Protein AF-A0A5C6M2R3-F1 (afdb_monomer)

Solvent-accessible surface area (backbone atoms only — not comparable to full-atom values): 4209 Å² total; per-residue (Å²): 113,68,69,59,55,56,55,72,66,53,61,101,61,65,67,94,37,53,44,75,44,98,87,66,29,38,35,37,52,50,96,65,59,44,98,88,64,54,43,66,47,82,30,50,64,64,59,49,50,53,58,55,52,72,72,55,75,66,87,93,64,82,87,74,132

Sequence (65 aa):
MLRLIEYIARGPLSNERLEITDDGKVKLKLKTAWRDGTSHLLLSPHEMLEKIAAIIPPPKSHLVR

Foldseek 3Di:
DVVVVVVVPDQPADPVQWDQDPVRWIKGADPDADPVRHGIDTGHPVRVVVVSVVVDDDPPDDPDD

Organism: NCBI:txid1653850

Radius of gyration: 15.06 Å; Cα contacts (8 Å, |Δi|>4): 48; chains: 1; bounding box: 40×33×30 Å

Mean predicted aligned error: 7.01 Å

pLDDT: mean 86.9, std 10.11, range [62.72, 97.0]

Secondary structure (DSSP, 8-state):
-HHHHHHHHS-SS-GGGEEE-TTS-EEEE-SS--TT---EEEE-HHHHHHHHHHHSPPTT-----

Structure (mmCIF, N/CA/C/O backbone):
data_AF-A0A5C6M2R3-F1
#
_entry.id   AF-A0A5C6M2R3-F1
#
loop_
_atom_site.group_PDB
_atom_site.id
_atom_site.type_symbol
_atom_site.label_atom_id
_atom_site.label_alt_id
_atom_site.label_comp_id
_atom_site.label_asym_id
_atom_site.label_entity_id
_atom_site.label_seq_id
_atom_site.pdbx_PDB_ins_code
_atom_site.Cartn_x
_atom_site.Cartn_y
_atom_site.Cartn_z
_atom_site.occupancy
_atom_site.B_iso_or_equiv
_atom_site.auth_seq_id
_atom_site.auth_comp_id
_atom_site.auth_asym_id
_atom_site.auth_atom_id
_atom_site.pdbx_PDB_model_num
ATOM 1 N N . MET A 1 1 ? 19.666 -23.374 0.355 1.00 62.72 1 MET A N 1
ATOM 2 C CA . MET A 1 1 ? 19.131 -23.145 -1.005 1.00 62.72 1 MET A CA 1
ATOM 3 C C . MET A 1 1 ? 17.626 -22.867 -0.980 1.00 62.72 1 MET A C 1
ATOM 5 O O . MET A 1 1 ? 17.245 -21.798 -1.429 1.00 62.72 1 MET A O 1
ATOM 9 N N . LEU A 1 2 ? 16.793 -23.721 -0.364 1.00 78.88 2 LEU A N 1
ATOM 10 C CA . LEU A 1 2 ? 15.330 -23.511 -0.284 1.00 78.88 2 LEU A CA 1
ATOM 11 C C . LEU A 1 2 ? 14.911 -22.185 0.383 1.00 78.88 2 LEU A C 1
ATOM 13 O O . LEU A 1 2 ? 14.122 -21.449 -0.197 1.00 78.88 2 LEU A O 1
ATOM 17 N N . ARG A 1 3 ? 15.547 -21.798 1.502 1.00 80.81 3 ARG A N 1
ATOM 18 C CA . ARG A 1 3 ? 15.270 -20.508 2.175 1.00 80.81 3 ARG A CA 1
ATOM 19 C C . ARG A 1 3 ? 15.409 -19.283 1.275 1.00 80.81 3 ARG A C 1
ATOM 21 O O . ARG A 1 3 ? 14.697 -18.312 1.483 1.00 80.81 3 ARG A O 1
ATOM 28 N N . LEU A 1 4 ? 16.338 -19.301 0.318 1.00 76.19 4 LEU A N 1
ATOM 29 C CA . LEU A 1 4 ? 16.550 -18.166 -0.582 1.00 76.19 4 LEU A CA 1
ATOM 30 C C . LEU A 1 4 ? 15.405 -18.055 -1.596 1.00 76.19 4 LEU A C 1
ATOM 32 O O . LEU A 1 4 ? 14.941 -16.956 -1.869 1.00 76.19 4 LEU A O 1
ATOM 36 N N . ILE A 1 5 ? 14.915 -19.192 -2.095 1.00 78.81 5 ILE A N 1
ATOM 37 C CA . ILE A 1 5 ? 13.767 -19.254 -3.008 1.00 78.81 5 ILE A CA 1
ATOM 38 C C . ILE A 1 5 ? 12.503 -18.781 -2.284 1.00 78.81 5 ILE A C 1
ATOM 40 O O . ILE A 1 5 ? 11.793 -17.921 -2.793 1.00 78.81 5 ILE A O 1
ATOM 44 N N . GLU A 1 6 ? 12.268 -19.266 -1.062 1.00 74.06 6 GLU A N 1
ATOM 45 C CA . GLU A 1 6 ? 11.159 -18.806 -0.219 1.00 74.06 6 GLU A CA 1
ATOM 46 C C . GLU A 1 6 ? 11.248 -17.306 0.086 1.00 74.06 6 GLU A C 1
ATOM 48 O O . GLU A 1 6 ? 10.232 -16.618 0.109 1.00 74.06 6 GLU A O 1
ATOM 53 N N . TYR A 1 7 ? 12.458 -16.784 0.310 1.00 76.12 7 TYR A N 1
ATOM 54 C CA . TYR A 1 7 ? 12.675 -15.367 0.587 1.00 76.12 7 TYR A CA 1
ATOM 55 C C . TYR A 1 7 ? 12.379 -14.486 -0.631 1.00 76.12 7 TYR A C 1
ATOM 57 O O . TYR A 1 7 ? 11.720 -13.464 -0.487 1.00 76.12 7 TYR A O 1
ATOM 65 N N . ILE A 1 8 ? 12.820 -14.893 -1.825 1.00 71.81 8 ILE A N 1
ATOM 66 C CA . ILE A 1 8 ? 12.553 -14.173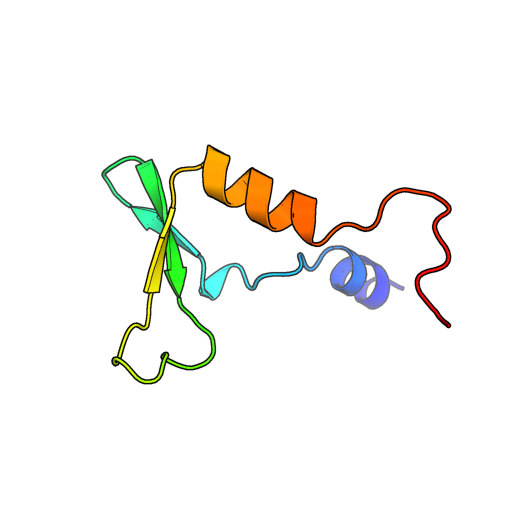 -3.081 1.00 71.81 8 ILE A CA 1
ATOM 67 C C . ILE A 1 8 ? 11.064 -14.253 -3.457 1.00 71.81 8 ILE A C 1
ATOM 69 O O . ILE A 1 8 ? 10.524 -13.310 -4.027 1.00 71.81 8 ILE A O 1
ATOM 73 N N . ALA A 1 9 ? 10.386 -15.351 -3.110 1.00 71.00 9 ALA A N 1
ATOM 74 C CA . ALA A 1 9 ? 8.955 -15.528 -3.353 1.00 71.00 9 ALA A CA 1
ATOM 75 C C . ALA A 1 9 ? 8.055 -14.736 -2.383 1.00 71.00 9 ALA A C 1
ATOM 77 O O . ALA A 1 9 ? 6.854 -14.613 -2.631 1.00 71.00 9 ALA A O 1
ATOM 78 N N . ARG A 1 10 ? 8.594 -14.189 -1.280 1.00 74.75 10 ARG A N 1
ATOM 79 C CA . ARG A 1 10 ? 7.830 -13.296 -0.398 1.00 74.75 10 ARG A CA 1
ATOM 80 C C . ARG A 1 10 ? 7.572 -11.985 -1.130 1.00 74.75 10 ARG A C 1
ATOM 82 O O . ARG A 1 10 ? 8.479 -11.185 -1.339 1.00 74.75 10 ARG A O 1
ATOM 89 N N . GLY A 1 11 ? 6.311 -11.772 -1.497 1.00 76.31 11 GLY A N 1
ATOM 90 C CA . GLY A 1 11 ? 5.856 -10.505 -2.053 1.00 76.31 11 GLY A CA 1
ATOM 91 C C . GLY A 1 11 ? 6.120 -9.324 -1.105 1.00 76.31 11 GLY A C 1
ATOM 92 O O . GLY A 1 11 ? 6.352 -9.513 0.092 1.00 76.31 11 GLY A O 1
ATOM 93 N N . PRO A 1 12 ? 6.043 -8.080 -1.608 1.00 79.31 12 PRO A N 1
ATOM 94 C CA . PRO A 1 12 ? 6.314 -6.868 -0.824 1.00 79.31 12 PRO A CA 1
ATOM 95 C C . PRO A 1 12 ? 5.321 -6.638 0.331 1.00 79.31 12 PRO A C 1
ATOM 97 O O . PRO A 1 12 ? 5.521 -5.753 1.164 1.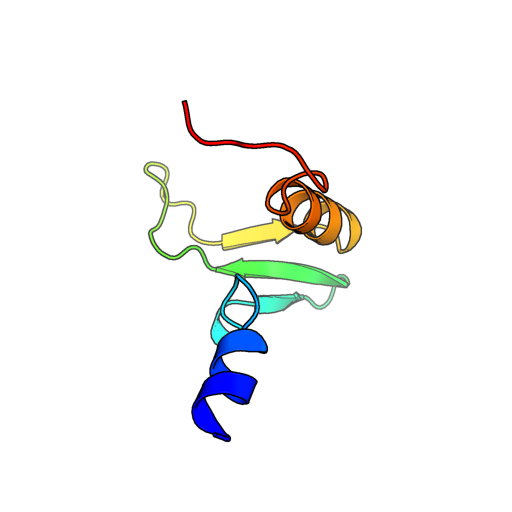00 79.31 12 PRO A O 1
ATOM 100 N N . LEU A 1 13 ? 4.243 -7.422 0.389 1.00 84.38 13 LEU A N 1
ATOM 101 C CA . LEU A 1 13 ? 3.184 -7.351 1.386 1.00 84.38 13 LEU A CA 1
ATOM 102 C C . LEU A 1 13 ? 3.012 -8.721 2.050 1.00 84.38 13 LEU A C 1
ATOM 104 O O . LEU A 1 13 ? 3.123 -9.753 1.394 1.00 84.38 13 LEU A O 1
ATOM 108 N N . SER A 1 14 ? 2.714 -8.731 3.353 1.00 87.56 14 SER A N 1
ATOM 109 C CA . SER A 1 14 ? 2.360 -9.976 4.045 1.00 87.56 14 SER A CA 1
ATOM 110 C C . SER A 1 14 ? 0.939 -10.395 3.672 1.00 87.56 14 SER A C 1
ATOM 112 O O . SER A 1 14 ? 0.012 -9.594 3.812 1.00 87.56 14 SER A O 1
ATOM 114 N N . ASN A 1 15 ? 0.770 -11.659 3.276 1.00 87.19 15 ASN A N 1
ATOM 115 C CA . ASN A 1 15 ? -0.537 -12.260 2.993 1.00 87.19 15 ASN A CA 1
ATOM 116 C C . ASN A 1 15 ? -1.470 -12.217 4.210 1.00 87.19 15 ASN A C 1
ATOM 118 O O . ASN A 1 15 ? -2.669 -12.046 4.050 1.00 87.19 15 ASN A O 1
ATOM 122 N N . GLU A 1 16 ? -0.930 -12.277 5.430 1.00 90.31 16 GLU A N 1
ATOM 123 C CA . GLU A 1 16 ? -1.713 -12.197 6.675 1.00 90.31 16 GLU A CA 1
ATOM 124 C C . GLU A 1 16 ? -2.388 -10.829 6.875 1.00 90.31 16 GLU A C 1
ATOM 126 O O . GLU A 1 16 ? -3.259 -10.668 7.726 1.00 90.31 16 GLU A O 1
ATOM 131 N N . ARG A 1 17 ? -1.952 -9.807 6.128 1.00 92.44 17 ARG A N 1
ATOM 132 C CA . ARG A 1 17 ? -2.506 -8.447 6.176 1.00 92.44 17 ARG A CA 1
ATOM 133 C C . ARG A 1 17 ? -3.488 -8.173 5.039 1.00 92.44 17 ARG A C 1
ATOM 135 O O . ARG A 1 17 ? -3.953 -7.037 4.941 1.00 92.44 17 ARG A O 1
ATOM 142 N N . LEU A 1 18 ? -3.761 -9.163 4.193 1.00 93.19 18 LEU A N 1
ATOM 143 C CA . LEU A 1 18 ? -4.635 -9.057 3.034 1.00 93.19 18 LEU A CA 1
ATOM 144 C C . LEU A 1 18 ? -5.880 -9.916 3.234 1.00 93.19 18 LEU A C 1
ATOM 146 O O . LEU A 1 18 ? -5.795 -11.082 3.600 1.00 93.19 18 LEU A O 1
ATOM 150 N N . GLU A 1 19 ? -7.032 -9.330 2.943 1.00 95.06 19 GLU A N 1
ATOM 151 C CA . GLU A 1 19 ? -8.328 -9.999 2.951 1.00 95.06 19 GLU A CA 1
ATOM 152 C C . GLU A 1 19 ? -9.114 -9.539 1.722 1.00 95.06 19 GLU A C 1
ATOM 154 O O . GLU A 1 19 ? -9.058 -8.364 1.352 1.00 95.06 19 GLU A O 1
ATOM 159 N N . ILE A 1 20 ? -9.835 -10.454 1.077 1.00 95.81 20 ILE A N 1
ATOM 160 C CA . ILE A 1 20 ? -10.827 -10.089 0.064 1.00 95.81 20 ILE A CA 1
ATOM 161 C C . ILE A 1 20 ? -12.164 -9.955 0.781 1.00 95.81 20 ILE A C 1
ATOM 163 O O . ILE A 1 20 ? -12.607 -10.886 1.445 1.00 95.81 20 ILE A O 1
ATOM 167 N N . THR A 1 21 ? -12.778 -8.782 0.683 1.00 95.75 21 THR A N 1
ATOM 168 C CA . THR A 1 21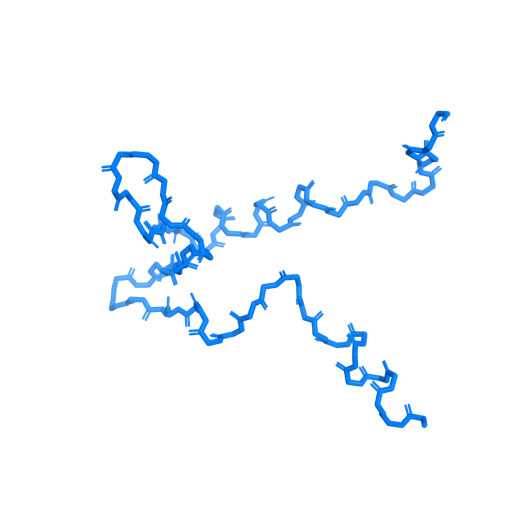 ? -14.095 -8.521 1.272 1.00 95.75 21 THR A CA 1
ATOM 169 C C . THR A 1 21 ? -15.195 -9.197 0.457 1.00 95.75 21 THR A C 1
ATOM 171 O O . THR A 1 21 ? -15.000 -9.420 -0.737 1.00 95.75 21 THR A O 1
ATOM 174 N N . ASP A 1 22 ? -16.386 -9.370 1.029 1.00 94.88 22 ASP A N 1
ATOM 175 C CA . ASP A 1 22 ? -17.566 -9.882 0.309 1.00 94.88 22 ASP A CA 1
ATOM 176 C C . ASP A 1 22 ? -17.925 -9.075 -0.957 1.00 94.88 22 ASP A C 1
ATOM 178 O O . ASP A 1 22 ? -18.423 -9.630 -1.930 1.00 94.88 22 ASP A O 1
ATOM 182 N N . ASP A 1 23 ? -17.603 -7.776 -0.985 1.00 94.38 23 ASP A N 1
ATOM 183 C CA . ASP A 1 23 ? -17.792 -6.870 -2.136 1.00 94.38 23 ASP A CA 1
ATOM 184 C C . ASP A 1 23 ? -16.686 -7.010 -3.212 1.00 94.38 23 ASP A C 1
ATOM 186 O O . ASP A 1 23 ? -16.584 -6.207 -4.134 1.00 94.38 23 ASP A O 1
ATOM 190 N N . GLY A 1 24 ? -15.783 -7.989 -3.082 1.00 93.62 24 GLY A N 1
ATOM 191 C CA . GLY A 1 24 ? -14.686 -8.229 -4.029 1.00 93.62 24 GLY A CA 1
ATOM 192 C C . GLY A 1 24 ? -13.525 -7.227 -3.957 1.00 93.62 24 GLY A C 1
ATOM 193 O O . GLY A 1 24 ? -12.614 -7.274 -4.785 1.00 93.62 24 GLY A O 1
ATOM 194 N N . LYS A 1 25 ? -13.521 -6.322 -2.973 1.00 96.75 25 LYS A N 1
ATOM 195 C CA . LYS A 1 25 ? -12.409 -5.397 -2.711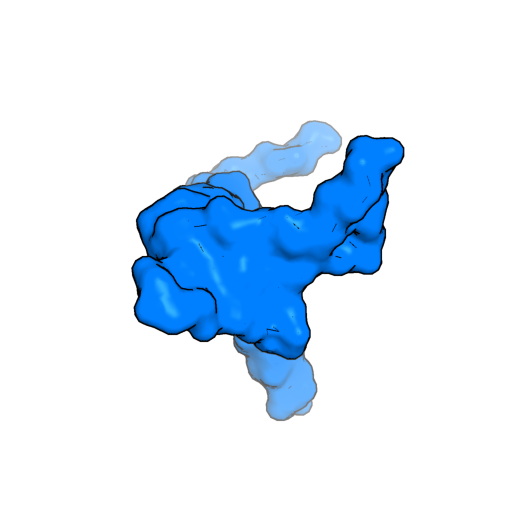 1.00 96.75 25 LYS A CA 1
ATOM 196 C C . LYS A 1 25 ? -11.278 -6.062 -1.932 1.00 96.75 25 LYS A C 1
ATOM 198 O O . LYS A 1 25 ? -11.479 -7.011 -1.180 1.00 96.75 25 LYS A O 1
ATOM 203 N N . VAL A 1 26 ? -10.081 -5.505 -2.078 1.00 96.00 26 VAL A N 1
ATOM 204 C CA . VAL A 1 26 ? -8.887 -5.877 -1.321 1.00 96.00 26 VAL A CA 1
ATOM 205 C C . VAL A 1 26 ? -8.789 -4.996 -0.082 1.00 96.00 26 VAL A C 1
ATOM 207 O O . VAL A 1 26 ? -8.599 -3.782 -0.174 1.00 96.00 26 VAL A O 1
ATOM 210 N N . LYS A 1 27 ? -8.879 -5.611 1.092 1.00 96.69 27 LYS A N 1
ATOM 211 C CA . LYS A 1 27 ? -8.653 -4.974 2.384 1.00 96.69 27 LYS A CA 1
ATOM 212 C C . LYS A 1 27 ? -7.224 -5.234 2.837 1.00 96.69 27 LYS A C 1
ATOM 214 O O . LYS A 1 27 ? -6.840 -6.365 3.120 1.00 96.69 27 LYS A O 1
ATOM 219 N N . LEU A 1 28 ? -6.436 -4.169 2.925 1.00 94.94 28 LEU A N 1
ATOM 220 C CA . LEU A 1 28 ? -5.050 -4.201 3.376 1.00 94.94 28 LEU A CA 1
ATOM 221 C C . LEU A 1 28 ? -4.939 -3.577 4.766 1.00 94.94 28 LEU A C 1
ATOM 223 O O . LEU A 1 28 ? -5.120 -2.372 4.932 1.00 94.94 28 LEU A O 1
ATOM 227 N N . LYS A 1 29 ? -4.568 -4.372 5.768 1.00 96.00 29 LYS A N 1
ATOM 228 C CA . LYS A 1 29 ? -4.217 -3.865 7.100 1.00 96.00 29 LYS A CA 1
ATOM 229 C C . LYS A 1 29 ? -2.886 -3.124 7.041 1.00 96.00 29 LYS A C 1
ATOM 231 O O . LYS A 1 29 ? -1.899 -3.671 6.550 1.00 96.00 29 LYS A O 1
ATOM 236 N N . LEU A 1 30 ? -2.813 -1.907 7.568 1.00 94.00 30 LEU A N 1
ATOM 237 C CA . LEU A 1 30 ? -1.584 -1.118 7.681 1.00 94.00 30 LEU A CA 1
ATOM 238 C C . LEU A 1 30 ? -0.672 -1.656 8.796 1.00 94.00 30 LEU A C 1
ATOM 240 O O . LEU A 1 30 ? -1.136 -2.260 9.760 1.00 94.00 30 LEU A O 1
ATOM 244 N N . LYS A 1 31 ? 0.648 -1.461 8.656 1.00 91.75 31 LYS A N 1
ATOM 245 C CA . LYS A 1 31 ? 1.632 -1.931 9.652 1.00 91.75 31 LYS A CA 1
ATOM 246 C C . LYS A 1 31 ? 1.516 -1.111 10.935 1.00 91.75 31 LYS A C 1
ATOM 248 O O . LYS A 1 31 ? 1.560 -1.658 12.028 1.00 91.75 31 LYS A O 1
ATOM 253 N N . THR A 1 32 ? 1.354 0.191 10.752 1.00 94.50 32 THR A N 1
ATOM 254 C CA . THR A 1 32 ? 1.105 1.179 11.793 1.00 94.50 32 THR A CA 1
ATOM 255 C C . THR A 1 32 ? -0.097 1.984 11.333 1.00 94.50 32 THR A C 1
ATOM 257 O O . THR A 1 32 ? -0.150 2.364 10.160 1.00 94.50 32 THR A O 1
ATOM 260 N N . ALA A 1 33 ? -1.058 2.214 12.227 1.00 95.06 33 ALA A N 1
ATOM 261 C CA . ALA A 1 33 ? -2.176 3.096 11.929 1.00 95.06 33 ALA A CA 1
ATOM 262 C C . ALA A 1 33 ? -1.659 4.502 11.593 1.00 95.06 33 ALA A C 1
ATOM 264 O O . ALA A 1 33 ? -0.637 4.954 12.120 1.00 95.06 33 ALA A O 1
ATOM 265 N N . TRP A 1 34 ? -2.350 5.183 10.693 1.00 95.06 34 TRP A N 1
ATOM 266 C CA . TRP A 1 34 ? -2.079 6.581 10.401 1.00 95.06 34 TRP A CA 1
ATOM 267 C C . TRP A 1 34 ? -2.482 7.479 11.575 1.00 95.06 34 TRP A C 1
ATOM 269 O O . TRP A 1 34 ? -3.132 7.048 12.527 1.00 95.06 34 TRP A O 1
ATOM 279 N N . ARG A 1 35 ? -2.058 8.747 11.523 1.00 95.50 35 ARG A N 1
ATOM 280 C CA . ARG A 1 35 ? -2.292 9.720 12.607 1.00 95.50 35 ARG A CA 1
ATOM 281 C C . ARG A 1 35 ? -3.775 9.991 12.869 1.00 95.50 35 ARG A C 1
ATOM 283 O O . ARG A 1 35 ? -4.129 10.370 13.975 1.00 95.50 35 ARG A O 1
ATOM 290 N N . ASP A 1 36 ? -4.610 9.798 11.861 1.00 95.12 36 ASP A N 1
ATOM 291 C CA . ASP A 1 36 ? -6.068 9.919 11.911 1.00 95.12 36 ASP A CA 1
ATOM 292 C C . ASP A 1 36 ? -6.765 8.655 12.456 1.00 95.12 36 ASP A C 1
ATOM 294 O O . ASP A 1 36 ? -7.987 8.620 12.557 1.00 95.12 36 ASP A O 1
ATOM 298 N N . GLY A 1 37 ? -6.004 7.612 12.809 1.00 94.75 37 GLY A N 1
ATOM 299 C CA . GLY A 1 37 ? -6.526 6.330 13.281 1.00 94.75 37 GLY A CA 1
ATOM 300 C C . GLY A 1 37 ? -6.840 5.327 12.167 1.00 94.75 37 GLY A C 1
ATOM 301 O O . GLY A 1 37 ? -7.205 4.185 12.464 1.00 94.75 37 GLY A O 1
ATOM 302 N N . THR A 1 38 ? -6.652 5.690 10.894 1.00 96.12 38 THR A N 1
ATOM 303 C CA . THR A 1 38 ? -6.881 4.780 9.768 1.00 96.12 38 THR A CA 1
ATOM 304 C C . THR A 1 38 ? -5.929 3.586 9.858 1.00 96.12 38 THR A C 1
ATOM 306 O O . THR A 1 38 ? -4.707 3.736 9.888 1.00 96.12 38 THR A O 1
ATOM 309 N N . SER A 1 39 ? -6.489 2.375 9.912 1.00 96.44 39 SER A N 1
ATOM 310 C CA . SER A 1 39 ? -5.736 1.126 10.112 1.00 96.44 39 SER A CA 1
ATOM 311 C C . SER A 1 39 ? -5.835 0.146 8.946 1.00 96.44 39 SER A C 1
ATOM 313 O O . SER A 1 39 ? -5.021 -0.772 8.855 1.00 96.44 39 SER A O 1
ATOM 315 N N . HIS A 1 40 ? -6.804 0.330 8.052 1.00 96.00 40 HIS A N 1
ATOM 316 C CA . HIS A 1 40 ? -7.027 -0.528 6.894 1.00 96.00 40 HIS A CA 1
ATOM 317 C C . HIS A 1 40 ? -7.280 0.332 5.659 1.00 96.00 40 HIS A C 1
ATOM 319 O O . HIS A 1 40 ? -7.921 1.376 5.748 1.00 96.00 40 HIS A O 1
ATOM 325 N N . LEU A 1 41 ? -6.800 -0.135 4.512 1.00 94.69 41 LEU A N 1
ATOM 326 C CA . LEU A 1 41 ? -7.129 0.410 3.202 1.00 94.69 41 LEU A CA 1
ATOM 327 C C . LEU A 1 41 ? -8.081 -0.552 2.502 1.00 94.69 41 LEU A C 1
ATOM 329 O O . LEU A 1 41 ? -7.834 -1.756 2.507 1.00 94.69 41 LEU A O 1
ATOM 333 N N . LEU A 1 42 ? -9.138 -0.024 1.897 1.00 96.56 42 LEU A N 1
ATOM 334 C CA . LEU A 1 42 ? -10.004 -0.763 0.984 1.00 96.56 42 LEU A CA 1
ATOM 335 C C . LEU A 1 42 ? -9.693 -0.297 -0.430 1.00 96.56 42 LEU A C 1
ATOM 337 O O . LEU A 1 42 ? -9.803 0.890 -0.722 1.00 96.56 42 LEU A O 1
ATOM 341 N N . LEU A 1 43 ? -9.280 -1.227 -1.278 1.00 95.44 43 LEU A N 1
ATOM 342 C CA . LEU A 1 43 ? -8.864 -0.966 -2.648 1.00 95.44 43 LEU A CA 1
ATOM 343 C C . LEU A 1 43 ? -9.673 -1.852 -3.584 1.00 95.44 43 LEU A C 1
ATOM 345 O O . LEU A 1 43 ? -9.943 -3.012 -3.270 1.00 95.44 43 LEU A O 1
ATOM 349 N N . SER A 1 44 ? -10.024 -1.348 -4.759 1.00 97.00 44 SER A N 1
ATOM 350 C CA . SER A 1 44 ? -10.394 -2.246 -5.849 1.00 97.00 44 SER A CA 1
ATOM 351 C C . SER A 1 44 ? -9.197 -3.139 -6.228 1.00 97.00 44 SER A C 1
ATOM 353 O O . SER A 1 44 ? -8.038 -2.767 -5.998 1.00 97.00 44 SER A O 1
ATOM 355 N N . PRO A 1 45 ? -9.431 -4.312 -6.842 1.00 94.69 45 PRO A N 1
ATOM 356 C CA . PRO A 1 45 ? -8.341 -5.152 -7.335 1.00 94.69 45 PRO A CA 1
ATOM 357 C C . PRO A 1 45 ? -7.390 -4.417 -8.293 1.00 94.69 45 PRO A C 1
ATOM 359 O O . 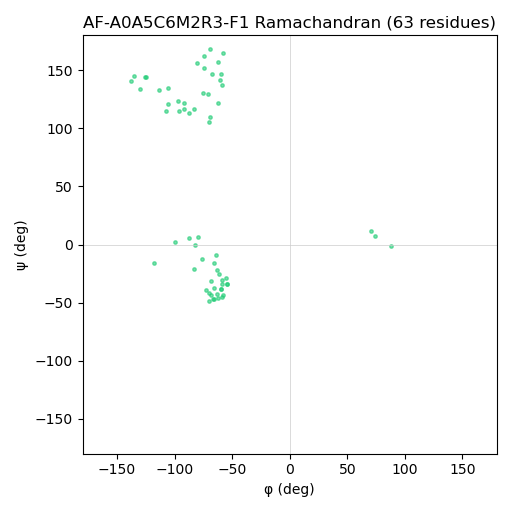PRO A 1 45 ? -6.185 -4.657 -8.266 1.00 94.69 45 PRO A O 1
ATOM 362 N N . HIS A 1 46 ? -7.906 -3.487 -9.103 1.00 96.06 46 HIS A N 1
ATOM 363 C CA . HIS A 1 46 ? -7.094 -2.703 -10.033 1.00 96.06 46 HIS A CA 1
ATOM 364 C C . HIS A 1 46 ? -6.192 -1.694 -9.311 1.00 96.06 46 HIS A C 1
ATOM 366 O O . HIS A 1 46 ? -4.985 -1.699 -9.534 1.00 96.06 46 HIS A O 1
ATOM 372 N N . GLU A 1 47 ? -6.737 -0.910 -8.374 1.00 95.75 47 GLU A N 1
ATOM 373 C CA . GLU A 1 47 ? -5.942 0.041 -7.579 1.00 95.75 47 GLU A CA 1
ATOM 374 C C . GLU A 1 47 ? -4.831 -0.658 -6.788 1.00 95.75 47 GLU A C 1
ATOM 376 O O . GLU A 1 47 ? -3.746 -0.108 -6.591 1.00 95.75 47 GLU A O 1
ATOM 381 N N . MET A 1 48 ? -5.087 -1.883 -6.320 1.00 93.31 48 MET A N 1
ATOM 382 C CA . MET A 1 48 ? -4.068 -2.697 -5.665 1.00 93.31 48 MET A CA 1
ATOM 383 C C . MET A 1 48 ? -2.910 -3.024 -6.618 1.00 93.31 48 MET A C 1
ATOM 385 O O . MET A 1 48 ? -1.746 -2.864 -6.246 1.00 93.31 48 MET A O 1
ATOM 389 N N . LEU A 1 49 ? -3.214 -3.442 -7.851 1.00 92.25 49 LEU A N 1
ATOM 390 C CA . LEU A 1 49 ? -2.204 -3.728 -8.874 1.00 92.25 49 LEU A CA 1
ATOM 391 C C . LEU A 1 49 ? -1.406 -2.478 -9.251 1.00 92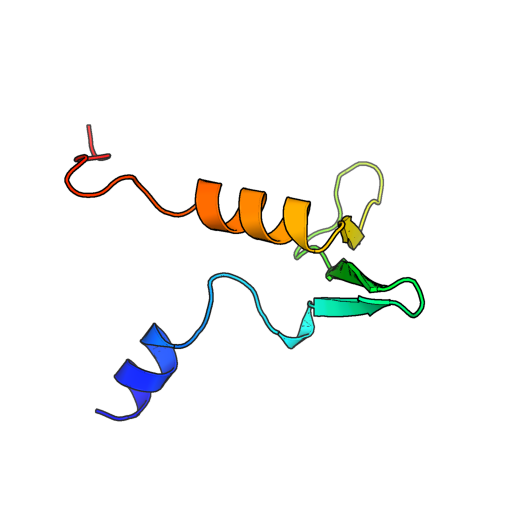.25 49 LEU A C 1
ATOM 393 O O . LEU A 1 49 ? -0.182 -2.555 -9.332 1.00 92.25 49 LEU A O 1
ATOM 397 N N . GLU A 1 50 ? -2.064 -1.330 -9.416 1.00 93.81 50 GLU A N 1
ATOM 398 C CA . GLU A 1 50 ? -1.390 -0.059 -9.704 1.00 93.81 50 GLU A CA 1
ATOM 399 C C . GLU A 1 50 ? -0.389 0.314 -8.604 1.00 93.81 50 GLU A C 1
ATOM 401 O O . GLU A 1 50 ? 0.759 0.661 -8.888 1.00 93.81 50 GLU A O 1
ATOM 406 N N . LYS A 1 51 ? -0.785 0.188 -7.330 1.00 89.88 51 LYS A N 1
ATOM 407 C CA . LYS A 1 51 ? 0.104 0.481 -6.195 1.00 89.88 51 LYS A CA 1
ATOM 408 C C . LYS A 1 51 ? 1.285 -0.482 -6.114 1.00 89.88 51 LYS A C 1
ATOM 410 O O . LYS A 1 51 ? 2.381 -0.049 -5.769 1.00 89.88 51 LYS A O 1
ATOM 415 N N . ILE A 1 52 ? 1.090 -1.764 -6.432 1.00 88.81 52 ILE A N 1
ATOM 416 C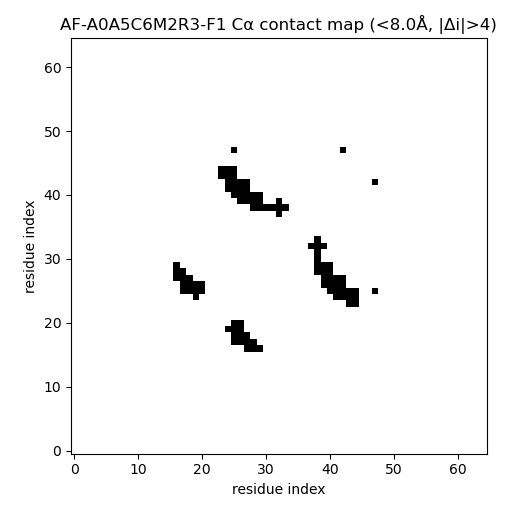 CA . ILE A 1 52 ? 2.191 -2.735 -6.502 1.00 88.81 52 ILE A CA 1
ATOM 417 C C . ILE 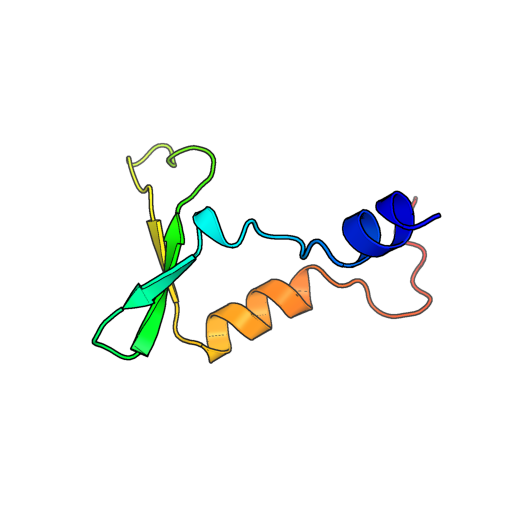A 1 52 ? 3.134 -2.377 -7.655 1.00 88.81 52 ILE A C 1
ATOM 419 O O . ILE A 1 52 ? 4.347 -2.332 -7.454 1.00 88.81 52 ILE A O 1
ATOM 423 N N . ALA A 1 53 ? 2.591 -2.079 -8.837 1.00 89.44 53 ALA A N 1
ATOM 424 C CA . ALA A 1 53 ? 3.371 -1.708 -10.013 1.00 89.44 53 ALA A CA 1
ATOM 425 C C . ALA A 1 53 ? 4.216 -0.450 -9.770 1.00 89.44 53 ALA A C 1
ATOM 427 O O . ALA A 1 53 ? 5.373 -0.411 -10.175 1.00 89.44 53 ALA A O 1
ATOM 428 N N . ALA A 1 54 ? 3.688 0.534 -9.035 1.00 89.31 54 ALA A N 1
ATOM 429 C CA . ALA A 1 54 ? 4.406 1.760 -8.688 1.00 89.31 54 ALA A CA 1
ATOM 430 C C . ALA A 1 54 ? 5.654 1.537 -7.807 1.00 89.31 54 ALA A C 1
ATOM 432 O O . ALA A 1 54 ? 6.542 2.387 -7.782 1.00 89.31 54 ALA A O 1
ATOM 433 N N . ILE A 1 55 ? 5.739 0.414 -7.081 1.00 84.56 55 ILE A N 1
ATOM 434 C CA . ILE A 1 55 ? 6.910 0.064 -6.256 1.00 84.56 55 ILE A CA 1
ATOM 435 C C . ILE A 1 55 ? 8.009 -0.592 -7.108 1.00 84.56 55 ILE A C 1
ATOM 437 O O . ILE A 1 55 ? 9.177 -0.607 -6.716 1.00 84.56 55 ILE A O 1
ATOM 441 N N . ILE A 1 56 ? 7.657 -1.137 -8.274 1.00 83.62 56 ILE A N 1
ATOM 442 C CA . ILE A 1 56 ? 8.601 -1.824 -9.152 1.00 83.62 56 ILE A CA 1
ATOM 443 C C . ILE A 1 56 ? 9.329 -0.767 -9.993 1.00 83.62 56 ILE A C 1
ATOM 445 O O . ILE A 1 56 ? 8.695 -0.071 -10.788 1.00 83.62 56 ILE A O 1
ATOM 449 N N . PRO A 1 57 ? 10.658 -0.624 -9.851 1.00 79.12 57 PRO A N 1
ATOM 450 C CA . PRO A 1 57 ? 11.397 0.359 -10.622 1.00 79.12 57 PRO A CA 1
ATOM 451 C C . PRO A 1 57 ? 11.409 -0.022 -12.109 1.00 79.12 57 PRO A C 1
ATOM 453 O O . PRO A 1 57 ? 11.472 -1.211 -12.442 1.00 79.12 57 PRO A O 1
ATOM 456 N N . PRO A 1 58 ? 11.400 0.963 -13.023 1.00 78.88 58 PRO A N 1
ATOM 457 C CA . PRO A 1 58 ? 11.534 0.681 -14.439 1.00 78.88 58 PRO A CA 1
ATOM 458 C C . PRO A 1 58 ? 12.874 -0.018 -14.715 1.00 78.88 58 PRO A C 1
ATOM 460 O O . PRO A 1 58 ? 13.901 0.314 -14.105 1.00 78.88 58 PRO A O 1
ATOM 463 N N . PRO A 1 59 ? 12.893 -0.994 -15.635 1.00 74.88 59 PRO A N 1
ATOM 464 C CA . PRO A 1 59 ? 14.094 -1.758 -15.929 1.00 74.88 59 PRO A CA 1
ATOM 465 C C . PRO A 1 59 ? 15.228 -0.832 -16.392 1.00 74.88 59 PRO A C 1
ATOM 467 O O . PRO A 1 59 ? 15.022 0.046 -17.225 1.00 74.88 59 PRO A O 1
ATOM 470 N N . LYS A 1 60 ? 16.445 -1.078 -15.882 1.00 72.5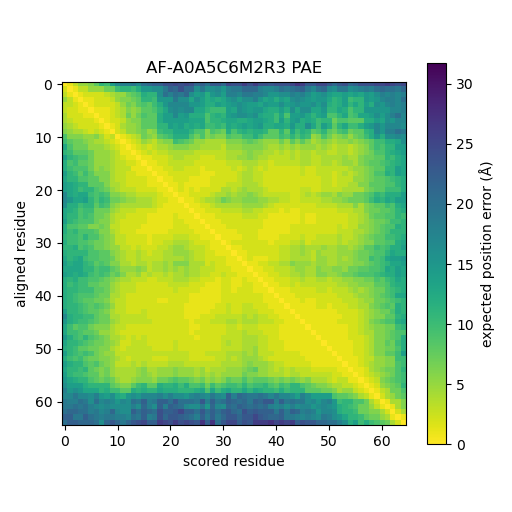6 60 LYS A N 1
ATOM 471 C CA . LYS A 1 60 ? 17.699 -0.364 -16.214 1.00 72.56 60 LYS A CA 1
ATOM 472 C C . LYS A 1 60 ? 17.822 1.078 -15.701 1.00 72.56 60 LYS A C 1
ATOM 474 O O . LYS A 1 60 ? 18.767 1.765 -16.080 1.00 72.56 60 LYS A O 1
ATOM 479 N N . SER A 1 61 ? 16.940 1.535 -14.816 1.00 69.19 61 SER A N 1
ATOM 480 C CA . SER A 1 61 ? 17.100 2.846 -14.179 1.00 69.19 61 SER A CA 1
ATOM 481 C C . SER A 1 61 ? 17.959 2.731 -12.914 1.00 69.19 61 SER A C 1
ATOM 483 O O . SER A 1 61 ? 17.542 2.115 -11.935 1.00 69.19 61 SER A O 1
ATOM 485 N N . HIS A 1 62 ? 19.161 3.318 -12.912 1.00 68.94 62 HIS A N 1
ATOM 486 C CA . HIS A 1 62 ? 19.955 3.474 -11.687 1.00 68.94 62 HIS A CA 1
ATOM 487 C C . HIS A 1 62 ? 19.270 4.511 -10.783 1.00 68.94 62 HIS A C 1
ATOM 489 O O . HIS A 1 62 ? 19.309 5.704 -11.062 1.00 68.94 62 HIS A O 1
ATOM 495 N N . LEU A 1 63 ? 18.615 4.051 -9.712 1.00 66.31 63 LEU A N 1
ATOM 496 C CA . LEU A 1 63 ? 17.915 4.904 -8.735 1.00 66.31 63 LEU A CA 1
ATOM 497 C C . LEU A 1 63 ? 18.816 5.409 -7.595 1.00 66.31 63 LEU A C 1
ATOM 499 O O . LEU A 1 63 ? 18.332 6.029 -6.651 1.00 66.31 63 LEU A O 1
ATOM 503 N N . VAL A 1 64 ? 20.118 5.131 -7.665 1.00 68.88 64 VAL A N 1
ATOM 504 C CA . VAL A 1 64 ? 21.120 5.605 -6.704 1.00 68.88 64 VAL A CA 1
ATOM 505 C C . VAL A 1 64 ? 21.769 6.858 -7.289 1.00 68.88 64 VAL A C 1
ATOM 507 O O . VAL A 1 64 ? 22.282 6.801 -8.407 1.00 68.88 64 VAL A O 1
ATOM 510 N N . ARG A 1 65 ? 21.717 7.971 -6.553 1.00 64.50 65 ARG A N 1
ATOM 511 C CA . ARG A 1 65 ? 22.492 9.186 -6.837 1.00 64.50 65 ARG A CA 1
ATOM 512 C C . ARG A 1 65 ? 23.764 9.195 -6.005 1.00 64.50 65 ARG A C 1
ATOM 514 O O . ARG A 1 65 ? 23.686 8.735 -4.845 1.00 64.50 65 ARG A O 1
#

InterPro domains:
  IPR007069 Transposase, IS801/IS1294 [PF04986] (3-65)

Nearest PDB structures (foldseek):
  7f9o-assembly1_i  TM=6.484E-01  e=1.906E+00  Hordeum vulgare subsp. spontaneum
  7blz-assembly1_E  TM=6.243E-01  e=2.638E+00  Cyanidioschyzon merolae strain 10D
  6vu6-assembly1_A  TM=4.995E-01  e=2.316E+00  Streptococcus sanguinis SK1 = NCTC 7863
  8zeh-assembly1_e  TM=6.470E-01  e=3.653E+00  Thalassiosira pseudonana CCMP1335
  7sqc-assembly1_S3  TM=1.976E-01  e=7.976E+00  Chlamydomonas reinhardtii